Protein AF-A0A384KWF3-F1 (afdb_monomer)

Radius of gyration: 14.13 Å; Cα contacts (8 Å, |Δi|>4): 222; chains: 1; bounding box: 32×32×38 Å

Mean predicted aligned error: 5.49 Å

InterPro domains:
  IPR037883 Knr4/Smi1-like domain superfamily [SSF160631] (31-125)

Secondary structure (DSSP, 8-state):
--PPPPPPP-S--------TT--S--HHHHHHHHHHHHH-SSEEETTEEE--SS--SSS--HHHHHHHTTSGGG--GGGTT-EEEEE-SSEEEEEETTTTEEEEEESSS---EEEEESSHHHHHHHHHHHHHT-

Foldseek 3Di:
DDFDAAAADPDDDDQACLDLPEDSDQPLCCVAVVVVSRRGQWGDDPQWTFFGCQDDPPDGHQNRVSVQCVDPVNPDPLCRQWRFGTAGPFWTWTARSVVRWTFTAGPPPDRDTPDTHNHPVVVVVVVVVVVVVD

Structure (mmCIF, N/CA/C/O backbone):
data_AF-A0A384KWF3-F1
#
_entry.id   AF-A0A384KWF3-F1
#
loop_
_atom_site.group_PDB
_atom_site.id
_atom_site.type_symbol
_atom_site.label_atom_id
_atom_site.label_alt_id
_atom_site.label_comp_id
_atom_site.label_asym_id
_atom_site.label_entity_id
_atom_site.label_seq_id
_atom_site.pdbx_PDB_ins_code
_atom_site.Cartn_x
_atom_site.Cartn_y
_atom_site.Cartn_z
_atom_site.occupancy
_atom_site.B_iso_or_equiv
_atom_site.auth_seq_id
_atom_site.auth_comp_id
_atom_site.auth_asym_id
_atom_site.auth_atom_id
_atom_site.pdbx_PDB_model_num
ATOM 1 N N . MET A 1 1 ? 7.202 -4.644 -26.135 1.00 40.81 1 MET A N 1
ATOM 2 C CA . MET A 1 1 ? 8.541 -4.822 -25.531 1.00 40.81 1 MET A CA 1
ATOM 3 C C . MET A 1 1 ? 8.326 -5.554 -24.219 1.00 40.81 1 MET A C 1
ATOM 5 O O . MET A 1 1 ? 7.317 -5.290 -23.587 1.00 40.81 1 MET A O 1
ATOM 9 N N . GLY A 1 2 ? 9.154 -6.540 -23.870 1.00 48.03 2 GLY A N 1
ATOM 10 C CA . GLY A 1 2 ? 8.937 -7.319 -22.647 1.00 48.03 2 GLY A CA 1
ATOM 11 C C . GLY A 1 2 ? 9.309 -6.489 -21.426 1.00 48.03 2 GLY A C 1
ATOM 12 O O . GLY A 1 2 ? 10.471 -6.116 -21.293 1.00 48.03 2 GLY A O 1
ATOM 13 N N . TYR A 1 3 ? 8.336 -6.178 -20.571 1.00 60.25 3 TYR A N 1
ATOM 14 C CA . TYR A 1 3 ? 8.606 -5.598 -19.259 1.00 60.25 3 TYR A CA 1
ATOM 15 C C . TYR A 1 3 ? 9.463 -6.590 -18.466 1.00 60.25 3 TYR A C 1
ATOM 17 O O . TYR A 1 3 ? 9.127 -7.774 -18.381 1.00 60.25 3 TYR A O 1
ATOM 25 N N . ASN A 1 4 ? 10.603 -6.138 -17.941 1.00 64.44 4 ASN A N 1
ATOM 26 C CA . ASN A 1 4 ? 11.453 -6.991 -17.119 1.00 64.44 4 ASN A CA 1
ATOM 27 C C . ASN A 1 4 ? 10.720 -7.284 -15.809 1.00 64.44 4 ASN A C 1
ATOM 29 O O . ASN A 1 4 ? 10.435 -6.376 -15.034 1.00 64.44 4 ASN A O 1
ATOM 33 N N . ILE A 1 5 ? 10.416 -8.558 -15.571 1.00 72.44 5 ILE A N 1
ATOM 34 C CA . ILE A 1 5 ? 9.925 -9.016 -14.274 1.00 72.44 5 ILE A CA 1
ATOM 35 C C . ILE A 1 5 ? 11.105 -8.948 -13.306 1.00 72.44 5 ILE A C 1
ATOM 37 O O . ILE A 1 5 ? 12.162 -9.532 -13.570 1.00 72.44 5 ILE A O 1
ATOM 41 N N . ASN A 1 6 ? 10.932 -8.233 -12.196 1.00 84.31 6 ASN A N 1
ATOM 42 C CA . ASN A 1 6 ? 11.949 -8.195 -11.157 1.00 84.31 6 ASN A CA 1
ATOM 43 C C . ASN A 1 6 ? 12.093 -9.597 -10.555 1.00 84.31 6 ASN A C 1
ATOM 45 O O . ASN A 1 6 ? 11.086 -10.281 -10.365 1.00 84.31 6 ASN A O 1
ATOM 49 N N . PRO A 1 7 ? 13.310 -10.047 -10.210 1.00 88.69 7 PRO A N 1
ATOM 50 C CA . PRO A 1 7 ? 13.473 -11.317 -9.520 1.00 88.69 7 PRO A CA 1
ATOM 51 C C . PRO A 1 7 ? 12.552 -11.400 -8.289 1.00 88.69 7 PRO A C 1
ATOM 53 O O . PRO A 1 7 ? 12.413 -10.403 -7.573 1.00 88.69 7 PRO A O 1
ATOM 56 N N . PRO A 1 8 ? 11.931 -12.562 -8.016 1.00 91.62 8 PRO A N 1
ATOM 57 C CA . PRO A 1 8 ? 11.115 -12.755 -6.827 1.00 91.62 8 PRO A CA 1
ATOM 58 C C . PRO A 1 8 ? 11.846 -12.369 -5.544 1.00 91.62 8 PRO A C 1
ATOM 60 O O . PRO A 1 8 ? 13.030 -12.673 -5.370 1.00 91.62 8 PRO A O 1
ATOM 63 N N . TYR A 1 9 ? 11.123 -11.790 -4.591 1.00 91.25 9 TYR A N 1
ATOM 64 C CA . TYR A 1 9 ? 11.642 -11.623 -3.244 1.00 91.25 9 TYR A CA 1
ATOM 65 C C . TYR A 1 9 ? 11.786 -13.002 -2.593 1.00 91.25 9 TYR A C 1
ATOM 67 O O . TYR A 1 9 ? 10.825 -13.770 -2.529 1.00 91.25 9 TYR A O 1
ATOM 75 N N . THR A 1 10 ? 12.977 -13.326 -2.089 1.00 89.88 10 THR A N 1
ATOM 76 C CA . THR A 1 10 ? 13.291 -14.618 -1.443 1.00 89.88 10 THR A CA 1
ATOM 77 C C . THR A 1 10 ? 13.430 -14.516 0.074 1.00 89.88 10 THR A C 1
ATOM 79 O O . THR A 1 10 ? 13.498 -15.538 0.754 1.00 89.88 10 THR A O 1
ATOM 82 N N . GLY A 1 11 ? 13.423 -13.297 0.621 1.00 87.19 11 GLY A N 1
ATOM 83 C CA . GLY A 1 11 ? 13.466 -13.068 2.059 1.00 87.19 11 GLY A CA 1
ATOM 84 C C . GLY A 1 11 ? 12.175 -13.484 2.765 1.00 87.19 11 GLY A C 1
ATOM 85 O O . GLY A 1 11 ? 11.221 -14.005 2.166 1.00 87.19 11 GLY A O 1
ATOM 86 N N . LYS A 1 12 ? 12.135 -13.263 4.075 1.00 85.44 12 LYS A N 1
ATOM 87 C CA . LYS A 1 12 ? 10.947 -13.581 4.858 1.00 85.44 12 LYS A CA 1
ATOM 88 C C . LYS A 1 12 ? 9.860 -12.533 4.640 1.00 85.44 12 LYS A C 1
ATOM 90 O O . LYS A 1 12 ? 10.116 -11.340 4.731 1.00 85.44 12 LYS A O 1
ATOM 95 N N . LEU A 1 13 ? 8.651 -13.011 4.371 1.00 81.31 13 LEU A N 1
ATOM 96 C CA . LEU A 1 13 ? 7.441 -12.200 4.400 1.00 81.31 13 LEU A CA 1
ATOM 97 C C . LEU A 1 13 ? 6.822 -12.434 5.777 1.00 81.31 13 LEU A C 1
ATOM 99 O O . LEU A 1 13 ? 6.118 -13.421 5.978 1.00 81.31 13 LEU A O 1
ATOM 103 N N . GLU A 1 14 ? 7.216 -11.619 6.748 1.00 71.94 14 GLU A N 1
ATOM 104 C CA . GLU A 1 14 ? 6.626 -11.614 8.090 1.00 71.94 14 GLU A CA 1
ATOM 105 C C . GLU A 1 14 ? 5.617 -10.460 8.181 1.00 71.94 14 GLU A C 1
ATOM 107 O O . GLU A 1 14 ? 5.618 -9.552 7.348 1.00 71.94 14 GLU A O 1
ATOM 112 N N . THR A 1 15 ? 4.733 -10.504 9.177 1.00 82.19 15 THR A N 1
ATOM 113 C CA . THR A 1 15 ? 3.866 -9.366 9.505 1.00 82.19 15 THR A CA 1
ATOM 114 C C . THR A 1 15 ? 4.720 -8.133 9.784 1.00 82.19 15 THR A C 1
ATOM 116 O O . THR A 1 15 ? 5.764 -8.236 10.429 1.00 82.19 15 THR A O 1
ATOM 119 N N . TYR A 1 16 ? 4.265 -6.972 9.326 1.00 90.25 16 TYR A N 1
ATOM 120 C CA . TYR A 1 16 ? 4.947 -5.702 9.526 1.00 90.25 16 TYR A CA 1
ATOM 121 C C . TYR A 1 16 ? 3.975 -4.693 10.124 1.00 90.25 16 TYR A C 1
ATOM 123 O O . TYR A 1 16 ? 2.851 -4.562 9.639 1.00 90.25 16 TYR A O 1
ATOM 131 N N . ASP A 1 17 ? 4.423 -3.982 11.155 1.00 93.31 17 ASP A N 1
ATOM 132 C CA . ASP A 1 17 ? 3.676 -2.872 11.732 1.00 93.31 17 ASP A CA 1
ATOM 133 C C . ASP A 1 17 ? 3.939 -1.604 10.914 1.00 93.31 17 ASP A C 1
ATOM 135 O O . ASP A 1 17 ? 5.001 -0.988 11.004 1.00 93.31 17 ASP A O 1
ATOM 139 N N . PHE A 1 18 ? 2.966 -1.238 10.080 1.00 93.38 18 PHE A N 1
ATOM 140 C CA . PHE A 1 18 ? 3.035 -0.038 9.249 1.00 93.38 18 PHE A CA 1
ATOM 141 C C . PHE A 1 18 ? 2.800 1.260 10.044 1.00 93.38 18 PHE A C 1
ATOM 143 O O . PHE A 1 18 ? 3.058 2.346 9.513 1.00 93.38 18 PHE A O 1
ATOM 150 N N . GLY A 1 19 ? 2.348 1.176 11.301 1.00 93.12 19 GLY A N 1
ATOM 151 C CA . GLY A 1 19 ? 1.949 2.328 12.106 1.00 93.12 19 GLY A CA 1
ATOM 152 C C . GLY A 1 19 ? 0.672 2.994 11.585 1.00 93.12 19 GLY A C 1
ATOM 153 O O . GLY A 1 19 ? -0.155 2.362 10.937 1.00 93.12 19 GLY A O 1
ATOM 154 N N . ARG A 1 20 ? 0.497 4.290 11.872 1.00 92.75 20 ARG A N 1
ATOM 155 C CA . ARG A 1 20 ? -0.618 5.127 11.368 1.00 92.75 20 ARG A CA 1
ATOM 156 C C . ARG A 1 20 ? -2.016 4.497 11.500 1.00 92.75 20 ARG A C 1
ATOM 158 O O . ARG A 1 20 ? -2.777 4.505 10.540 1.00 92.75 20 ARG A O 1
ATOM 165 N N . ASP A 1 21 ? -2.348 3.957 12.671 1.00 93.25 21 ASP A N 1
ATOM 166 C CA . ASP A 1 21 ? -3.639 3.301 12.960 1.00 93.25 21 ASP A CA 1
ATOM 167 C C . ASP A 1 21 ? -3.930 2.031 12.132 1.00 93.25 21 ASP A C 1
ATOM 169 O O . ASP A 1 21 ? -5.079 1.607 11.987 1.00 93.25 21 ASP A O 1
ATOM 173 N N . ILE A 1 22 ? -2.885 1.384 11.615 1.00 95.06 22 ILE A N 1
ATOM 174 C CA . ILE A 1 22 ? -2.962 0.097 10.919 1.00 95.06 22 ILE A CA 1
ATOM 175 C C . ILE A 1 22 ? -2.669 -1.020 11.928 1.00 95.06 22 ILE A C 1
ATOM 177 O O . ILE A 1 22 ? -1.699 -0.955 12.677 1.00 95.06 22 ILE A O 1
ATOM 181 N N . SER A 1 23 ? -3.499 -2.071 11.956 1.00 93.38 23 SER A N 1
ATOM 182 C CA . SER A 1 23 ? -3.214 -3.261 12.779 1.00 93.38 23 SER A CA 1
ATOM 183 C C . SER A 1 23 ? -1.859 -3.873 12.378 1.00 93.38 23 SER A C 1
ATOM 185 O O . SER A 1 23 ? -1.598 -3.981 11.183 1.00 93.38 23 SER A O 1
ATOM 187 N N . PRO A 1 24 ? -1.010 -4.335 13.312 1.00 89.81 24 PRO A N 1
ATOM 188 C CA . PRO A 1 24 ? 0.279 -4.948 12.969 1.00 89.81 24 PRO A CA 1
ATOM 189 C C . PRO A 1 24 ? 0.124 -6.302 12.257 1.00 89.81 24 PRO A C 1
ATOM 191 O O . PRO A 1 24 ? 0.975 -6.723 11.471 1.00 89.81 24 PRO A O 1
ATOM 194 N N . GLU A 1 25 ? -0.988 -6.993 12.503 1.00 88.31 25 GLU A N 1
ATOM 195 C CA . GLU A 1 25 ? -1.333 -8.242 11.838 1.00 88.31 25 GLU A CA 1
ATOM 196 C C . GLU A 1 25 ? -2.229 -7.911 10.635 1.00 88.31 25 GLU A C 1
ATOM 198 O O . GLU A 1 25 ? -3.418 -7.634 10.790 1.00 88.31 25 GLU A O 1
ATOM 203 N N . GLN A 1 26 ? -1.638 -7.887 9.434 1.00 94.25 26 GLN A N 1
ATOM 204 C CA . GLN A 1 26 ? -2.300 -7.587 8.149 1.00 94.25 26 GLN A CA 1
ATOM 205 C C . GLN A 1 26 ? -2.370 -8.831 7.241 1.00 94.25 26 GLN A C 1
ATOM 207 O O . GLN A 1 26 ? -1.731 -8.868 6.185 1.00 94.25 26 GLN A O 1
ATOM 212 N N . PRO A 1 27 ? -3.082 -9.901 7.641 1.00 94.06 27 PRO A N 1
ATOM 213 C CA . PRO A 1 27 ? -3.033 -11.182 6.939 1.00 94.06 27 PRO A CA 1
ATOM 214 C C . PRO A 1 27 ? -3.573 -11.107 5.506 1.00 94.06 27 PRO A C 1
ATOM 216 O O . PRO A 1 27 ? -2.985 -11.708 4.608 1.00 94.06 27 PRO A O 1
ATOM 219 N N . ASP A 1 28 ? -4.647 -10.353 5.267 1.00 94.50 28 ASP A N 1
ATOM 220 C CA . ASP A 1 28 ? -5.268 -10.254 3.940 1.00 94.50 28 ASP A CA 1
ATOM 221 C C . ASP A 1 28 ? -4.400 -9.477 2.947 1.00 94.50 28 ASP A C 1
ATOM 223 O O . ASP A 1 28 ? -4.232 -9.907 1.801 1.00 94.50 28 ASP A O 1
ATOM 227 N N . PHE A 1 29 ? -3.758 -8.403 3.417 1.00 96.94 29 PHE A N 1
ATOM 228 C CA . PHE A 1 29 ? -2.738 -7.687 2.658 1.00 96.94 29 PHE A CA 1
ATOM 229 C C . PHE A 1 29 ? -1.600 -8.632 2.265 1.00 96.94 29 PHE A C 1
ATOM 231 O O . PHE A 1 29 ? -1.320 -8.817 1.080 1.00 96.94 29 PHE A O 1
ATOM 238 N N . TRP A 1 30 ? -0.974 -9.292 3.247 1.00 95.44 30 TRP A N 1
ATOM 239 C CA . TRP A 1 30 ? 0.189 -10.147 3.001 1.00 95.44 30 TRP A CA 1
ATOM 240 C C . TRP A 1 30 ? -0.141 -11.388 2.178 1.00 95.44 30 TRP A C 1
ATOM 242 O O . TRP A 1 30 ? 0.714 -11.869 1.434 1.00 95.44 30 TRP A O 1
ATOM 252 N N . LYS A 1 31 ? -1.378 -11.884 2.236 1.00 95.38 31 LYS A N 1
ATOM 253 C CA . LYS A 1 31 ? -1.837 -12.980 1.381 1.00 95.38 31 LYS A CA 1
ATOM 254 C C . LYS A 1 31 ? -1.744 -12.612 -0.100 1.00 95.38 31 LYS A C 1
ATOM 256 O O . LYS A 1 31 ? -1.249 -13.417 -0.891 1.00 95.38 31 LYS A O 1
ATOM 261 N N . GLN A 1 32 ? -2.193 -11.418 -0.484 1.00 97.25 32 GLN A N 1
ATOM 262 C CA . GLN A 1 32 ? -2.179 -10.986 -1.886 1.00 97.25 32 GLN A CA 1
ATOM 263 C C . GLN A 1 32 ? -0.840 -10.348 -2.269 1.00 97.25 32 GLN A C 1
ATOM 265 O O . GLN A 1 32 ? -0.190 -10.796 -3.213 1.00 97.25 32 GLN A O 1
ATOM 270 N N . TYR A 1 33 ? -0.377 -9.368 -1.493 1.00 96.44 33 TYR A N 1
ATOM 271 C CA . TYR A 1 33 ? 0.864 -8.648 -1.771 1.00 96.44 33 TYR A CA 1
ATOM 272 C C . TYR A 1 33 ? 2.096 -9.541 -1.632 1.00 96.44 33 TYR A C 1
ATOM 274 O O . TYR A 1 33 ? 3.010 -9.497 -2.449 1.00 96.44 33 TYR A O 1
ATOM 282 N N . GLY A 1 34 ? 2.105 -10.431 -0.638 1.00 95.12 34 GLY A N 1
ATOM 283 C CA . GLY A 1 34 ? 3.165 -11.420 -0.490 1.00 95.12 34 GLY A CA 1
ATOM 284 C C . GLY A 1 34 ? 3.224 -12.382 -1.675 1.00 95.12 34 GLY A C 1
ATOM 285 O O . GLY A 1 34 ? 4.315 -12.697 -2.143 1.00 95.12 34 GLY A O 1
ATOM 286 N N . SER A 1 35 ? 2.072 -12.795 -2.215 1.00 94.81 35 SER A N 1
ATOM 287 C CA . SER A 1 35 ? 2.020 -13.614 -3.434 1.00 94.81 35 SER A CA 1
ATOM 288 C C . SER A 1 35 ? 2.596 -12.867 -4.639 1.00 94.81 35 SER A C 1
ATOM 290 O O . SER A 1 35 ? 3.395 -13.443 -5.375 1.00 94.81 35 SER A O 1
ATOM 292 N N . PHE A 1 36 ? 2.271 -11.579 -4.795 1.00 94.75 36 PHE A N 1
ATOM 293 C CA . PHE A 1 36 ? 2.885 -10.716 -5.807 1.00 94.75 36 PHE A CA 1
ATOM 294 C C . PHE A 1 36 ? 4.412 -10.661 -5.654 1.00 94.75 36 PHE A C 1
ATOM 296 O O . PHE A 1 36 ? 5.126 -10.949 -6.609 1.00 94.75 36 PHE A O 1
ATOM 303 N N . LEU A 1 37 ? 4.924 -10.435 -4.441 1.00 93.50 37 LEU A N 1
ATOM 304 C CA . LEU A 1 37 ? 6.364 -10.382 -4.159 1.00 93.50 37 LEU A CA 1
ATOM 305 C C . LEU A 1 37 ? 7.102 -11.703 -4.434 1.00 93.50 37 LEU A C 1
ATOM 307 O O . LEU A 1 37 ? 8.299 -11.692 -4.725 1.00 93.50 37 LEU A O 1
ATOM 311 N N . ARG A 1 38 ? 6.412 -12.850 -4.368 1.00 93.56 38 ARG A N 1
ATOM 312 C CA . ARG A 1 38 ? 6.961 -14.163 -4.766 1.00 93.56 38 ARG A CA 1
ATOM 313 C C . ARG A 1 38 ? 6.978 -14.386 -6.281 1.00 93.56 38 ARG A C 1
ATOM 315 O O . ARG A 1 38 ? 7.617 -15.334 -6.729 1.00 93.56 38 ARG A O 1
ATOM 322 N N . ILE A 1 39 ? 6.307 -13.536 -7.051 1.00 92.38 39 ILE A N 1
ATOM 323 C CA . ILE A 1 39 ? 6.341 -13.532 -8.518 1.00 92.38 39 ILE A CA 1
ATOM 324 C C . ILE A 1 39 ? 7.326 -12.468 -9.012 1.00 92.38 39 ILE A C 1
ATOM 326 O O . ILE A 1 39 ? 8.149 -12.759 -9.876 1.00 92.38 39 ILE A O 1
ATOM 330 N N . SER A 1 40 ? 7.261 -11.263 -8.444 1.00 90.69 40 SER A N 1
ATOM 331 C CA . SER A 1 40 ? 8.089 -10.114 -8.800 1.00 90.69 40 SER A CA 1
ATOM 332 C C . SER A 1 40 ? 8.325 -9.238 -7.574 1.00 90.69 40 SER A C 1
ATOM 334 O O . SER A 1 40 ? 7.369 -8.820 -6.924 1.00 90.69 40 SER A O 1
ATOM 336 N N . ASN A 1 41 ? 9.580 -8.931 -7.237 1.00 91.06 41 ASN A N 1
ATOM 337 C CA . ASN A 1 41 ? 9.878 -7.986 -6.156 1.00 91.06 41 ASN A CA 1
ATOM 338 C C . ASN A 1 41 ? 9.598 -6.543 -6.610 1.00 91.06 41 ASN A C 1
ATOM 340 O O . ASN A 1 41 ? 10.507 -5.813 -7.006 1.00 91.06 41 ASN A O 1
ATOM 344 N N . GLY A 1 42 ? 8.323 -6.159 -6.591 1.00 90.00 42 GLY A N 1
ATOM 345 C CA . GLY A 1 42 ? 7.848 -4.918 -7.190 1.00 90.00 42 GLY A CA 1
ATOM 346 C C . GLY A 1 42 ? 7.770 -5.001 -8.713 1.00 90.00 42 GLY A C 1
ATOM 347 O O . GLY A 1 42 ? 8.157 -6.002 -9.323 1.00 90.00 42 GLY A O 1
ATOM 348 N N . SER A 1 43 ? 7.267 -3.946 -9.338 1.00 88.56 43 SER A N 1
ATOM 349 C CA . SER A 1 43 ? 7.196 -3.820 -10.793 1.00 88.56 43 SER A CA 1
ATOM 350 C C . SER A 1 43 ? 7.278 -2.362 -11.215 1.00 88.56 43 SER A C 1
ATOM 352 O O . SER A 1 43 ? 6.753 -1.492 -10.524 1.00 88.56 43 SER A O 1
ATOM 354 N N . PHE A 1 44 ? 7.871 -2.127 -12.383 1.00 86.25 44 PHE A N 1
ATOM 355 C CA . PHE A 1 44 ? 7.866 -0.840 -13.066 1.00 86.25 44 PHE A CA 1
ATOM 356 C C . PHE A 1 44 ? 7.513 -1.056 -14.538 1.00 86.25 44 PHE A C 1
ATOM 358 O O . PHE A 1 44 ? 8.219 -1.777 -15.248 1.00 86.25 44 PHE A O 1
ATOM 365 N N . ALA A 1 45 ? 6.422 -0.445 -14.989 1.00 82.50 45 ALA A N 1
ATOM 366 C CA . ALA A 1 45 ? 5.980 -0.493 -16.378 1.00 82.50 45 ALA A CA 1
ATOM 367 C C . ALA A 1 45 ? 5.341 0.845 -16.753 1.00 82.50 45 ALA A C 1
ATOM 369 O O . ALA A 1 45 ? 4.364 1.248 -16.134 1.00 82.50 45 ALA A O 1
ATOM 370 N N . ASP A 1 46 ? 5.915 1.540 -17.737 1.00 82.25 46 ASP A N 1
ATOM 371 C CA . ASP A 1 46 ? 5.383 2.791 -18.301 1.00 82.25 46 ASP A CA 1
ATOM 372 C C . ASP A 1 46 ? 4.969 3.841 -17.250 1.00 82.25 46 ASP A C 1
ATOM 374 O O . ASP A 1 46 ? 3.929 4.485 -17.341 1.00 82.25 46 ASP A O 1
ATOM 378 N N . GLY A 1 47 ? 5.805 4.014 -16.220 1.00 82.50 47 GLY A N 1
ATOM 379 C CA . GLY A 1 47 ? 5.564 4.970 -15.134 1.00 82.50 47 GLY A CA 1
ATOM 380 C C . GLY A 1 47 ? 4.608 4.479 -14.043 1.00 82.50 47 GLY A C 1
ATOM 381 O O . GLY A 1 47 ? 4.407 5.193 -13.068 1.00 82.50 47 GLY A O 1
ATOM 382 N N . CYS A 1 48 ? 4.052 3.273 -14.167 1.00 87.75 48 CYS A N 1
ATOM 383 C CA . CYS A 1 48 ? 3.286 2.589 -13.129 1.00 87.75 48 CYS A CA 1
ATOM 384 C C . CYS A 1 48 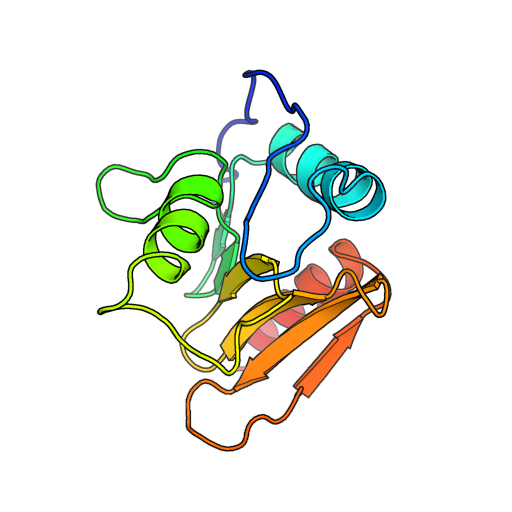? 4.220 1.730 -12.263 1.00 87.75 48 CYS A C 1
ATOM 386 O O . CYS A 1 48 ? 4.917 0.841 -12.765 1.00 87.75 48 CYS A O 1
ATOM 388 N N . VAL A 1 49 ? 4.241 2.011 -10.961 1.00 90.00 49 VAL A N 1
ATOM 389 C CA . VAL A 1 49 ? 5.102 1.370 -9.964 1.00 90.00 49 VAL A CA 1
ATOM 390 C C . VAL A 1 49 ? 4.243 0.617 -8.954 1.00 90.00 49 VAL A C 1
ATOM 392 O O . VAL A 1 49 ? 3.329 1.191 -8.364 1.00 90.00 49 VAL A O 1
ATOM 395 N N . PHE A 1 50 ? 4.614 -0.632 -8.676 1.00 92.56 50 PHE A N 1
ATOM 396 C CA . PHE A 1 50 ? 4.237 -1.338 -7.448 1.00 92.56 50 PHE A CA 1
ATOM 397 C C . PHE A 1 50 ? 5.509 -1.643 -6.658 1.00 92.56 50 PHE A C 1
ATOM 399 O O . PHE A 1 50 ? 6.471 -2.189 -7.205 1.00 92.56 50 PHE A O 1
ATOM 406 N N . TYR A 1 51 ? 5.541 -1.283 -5.379 1.00 93.31 51 TYR A N 1
ATOM 407 C CA . TYR A 1 51 ? 6.750 -1.336 -4.565 1.00 93.31 51 TYR A CA 1
ATOM 408 C C . TYR A 1 51 ? 7.205 -2.772 -4.271 1.00 93.31 51 TYR A C 1
ATOM 410 O O . TYR A 1 51 ? 6.421 -3.632 -3.865 1.00 93.31 51 TYR A O 1
ATOM 418 N N . GLY A 1 52 ? 8.507 -3.022 -4.413 1.00 92.44 52 GLY A N 1
ATOM 419 C CA . GLY A 1 52 ? 9.157 -4.214 -3.864 1.00 92.44 52 GLY A CA 1
ATOM 420 C C . GLY A 1 52 ? 9.360 -4.111 -2.349 1.00 92.44 52 GLY A C 1
ATOM 421 O O . GLY A 1 52 ? 9.109 -3.070 -1.750 1.00 92.44 52 GLY A O 1
ATOM 422 N N . MET A 1 53 ? 9.848 -5.174 -1.705 1.00 88.94 53 MET A N 1
ATOM 423 C CA . MET A 1 53 ? 10.154 -5.166 -0.261 1.00 88.94 53 MET A CA 1
ATOM 424 C C . MET A 1 53 ? 11.267 -4.185 0.109 1.00 88.94 53 MET A C 1
ATOM 426 O 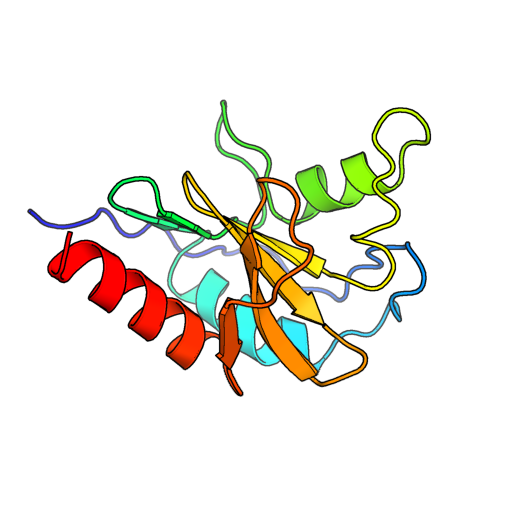O . MET A 1 53 ? 11.207 -3.533 1.148 1.00 88.94 53 MET A O 1
ATOM 430 N N . SER A 1 54 ? 12.279 -4.102 -0.745 1.00 71.25 54 SER A N 1
ATOM 431 C CA . SER A 1 54 ? 13.386 -3.161 -0.657 1.00 71.25 54 SER A CA 1
ATOM 432 C C . SER A 1 54 ? 13.404 -2.336 -1.930 1.00 71.25 54 SER A C 1
ATOM 434 O O . SER A 1 54 ? 13.136 -2.870 -3.010 1.00 71.25 54 SER A O 1
ATOM 436 N N . GLY A 1 55 ? 13.733 -1.062 -1.785 1.00 62.03 55 GLY A N 1
ATOM 437 C CA . GLY A 1 55 ? 14.007 -0.194 -2.909 1.00 62.03 55 GLY A CA 1
ATOM 438 C C . GLY A 1 55 ? 15.122 -0.710 -3.815 1.00 62.03 55 GLY A C 1
ATOM 439 O O . GLY A 1 55 ? 15.966 -1.496 -3.374 1.00 62.03 55 GLY A O 1
ATOM 440 N N . GLY A 1 56 ? 15.132 -0.273 -5.076 1.00 55.44 56 GLY A N 1
ATOM 441 C CA . GLY A 1 56 ? 16.380 -0.224 -5.847 1.00 55.44 56 GLY A CA 1
ATOM 442 C C . GLY A 1 56 ? 17.325 0.834 -5.258 1.00 55.44 56 GLY A C 1
ATOM 443 O O . GLY A 1 56 ? 17.022 1.418 -4.223 1.00 55.44 56 GLY A O 1
ATOM 444 N N . GLU A 1 57 ? 18.458 1.120 -5.907 1.00 51.88 57 GLU A N 1
ATOM 445 C CA . GLU A 1 57 ? 19.355 2.199 -5.442 1.00 51.88 57 GLU A CA 1
ATOM 446 C C . GLU A 1 57 ? 18.671 3.584 -5.423 1.00 51.88 57 GLU A C 1
ATOM 448 O O . GLU A 1 57 ? 19.071 4.428 -4.625 1.00 51.88 57 GLU A O 1
ATOM 453 N N . ASP A 1 58 ? 17.614 3.783 -6.226 1.00 52.94 58 ASP A N 1
ATOM 454 C CA . ASP A 1 58 ? 16.984 5.094 -6.453 1.00 52.94 58 ASP A CA 1
ATOM 455 C C . ASP A 1 58 ? 15.499 5.211 -6.033 1.00 52.94 58 ASP A C 1
ATOM 457 O O . ASP A 1 58 ? 14.976 6.323 -5.989 1.00 52.94 58 ASP A O 1
ATOM 461 N N . ASP A 1 59 ? 14.811 4.114 -5.692 1.00 64.38 59 ASP A N 1
ATOM 462 C CA . ASP A 1 59 ? 13.366 4.118 -5.388 1.00 64.38 59 ASP A CA 1
ATOM 463 C C . ASP A 1 59 ? 13.088 3.504 -4.021 1.00 64.38 59 ASP A C 1
ATOM 465 O O . ASP A 1 59 ? 13.580 2.418 -3.748 1.00 64.38 59 ASP A O 1
ATOM 469 N N . ALA A 1 60 ? 12.245 4.126 -3.191 1.00 73.56 60 ALA A N 1
ATOM 470 C CA . ALA A 1 60 ? 11.877 3.572 -1.887 1.00 73.56 60 ALA A CA 1
ATOM 471 C C . ALA A 1 60 ? 11.053 2.276 -2.020 1.00 73.56 60 ALA A C 1
ATOM 473 O O . ALA A 1 60 ? 10.097 2.190 -2.795 1.00 73.56 60 ALA A O 1
ATOM 474 N N . GLY A 1 61 ? 11.396 1.263 -1.221 1.00 89.00 61 GLY A N 1
ATOM 475 C CA . GLY A 1 61 ? 10.605 0.032 -1.113 1.00 89.00 61 GLY A CA 1
ATOM 476 C C . GLY A 1 61 ? 9.327 0.217 -0.291 1.00 89.00 61 GLY A C 1
ATOM 477 O O . GLY A 1 61 ? 9.146 1.224 0.392 1.00 89.00 61 GLY A O 1
ATOM 478 N N . LEU A 1 62 ? 8.472 -0.809 -0.275 1.00 93.88 62 LEU A N 1
ATOM 479 C CA . LEU A 1 62 ? 7.206 -0.850 0.464 1.00 93.88 62 LEU A CA 1
ATOM 480 C C . LEU A 1 62 ? 7.396 -0.406 1.918 1.00 93.88 62 LEU A C 1
ATOM 482 O O . LEU A 1 62 ? 6.671 0.451 2.417 1.00 93.88 62 LEU A O 1
ATOM 486 N N . ILE A 1 63 ? 8.382 -0.994 2.596 1.00 91.69 63 ILE A N 1
ATOM 487 C CA . ILE A 1 63 ? 8.641 -0.736 4.013 1.00 91.69 63 ILE A CA 1
ATOM 488 C C . ILE A 1 63 ? 9.211 0.666 4.224 1.00 91.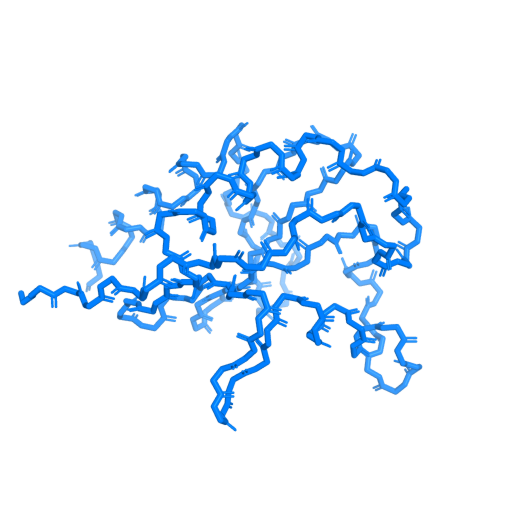69 63 ILE A C 1
ATOM 490 O O . ILE A 1 63 ? 8.778 1.385 5.117 1.00 91.69 63 ILE A O 1
ATOM 494 N N . GLU A 1 64 ? 10.166 1.066 3.391 1.00 90.69 64 GLU A N 1
ATOM 495 C CA . GLU A 1 64 ? 10.847 2.353 3.506 1.00 90.69 64 GLU A CA 1
ATOM 496 C C . GLU A 1 64 ? 9.890 3.526 3.287 1.00 90.69 64 GLU A C 1
ATOM 498 O O . GLU A 1 64 ? 9.828 4.428 4.124 1.00 90.69 64 GLU A O 1
ATOM 503 N N . PHE A 1 65 ? 9.081 3.472 2.226 1.00 91.50 65 PHE A N 1
ATOM 504 C CA . PHE A 1 65 ? 8.109 4.518 1.925 1.00 91.50 65 PHE A CA 1
ATOM 505 C C . PHE A 1 65 ? 7.067 4.641 3.038 1.00 91.50 65 PHE A C 1
ATOM 507 O O . PHE A 1 65 ? 6.824 5.727 3.562 1.00 91.50 65 PHE A O 1
ATOM 514 N N . ASN A 1 66 ? 6.492 3.516 3.475 1.00 93.44 66 ASN A N 1
ATOM 515 C CA . ASN A 1 66 ? 5.532 3.545 4.574 1.00 93.44 66 ASN A CA 1
ATOM 516 C C . ASN A 1 66 ? 6.177 3.987 5.897 1.00 93.44 66 ASN A C 1
ATOM 518 O O . ASN A 1 66 ? 5.501 4.604 6.713 1.00 93.44 66 ASN A O 1
ATOM 522 N N . ASN A 1 67 ? 7.462 3.733 6.137 1.00 91.56 67 ASN A N 1
ATOM 523 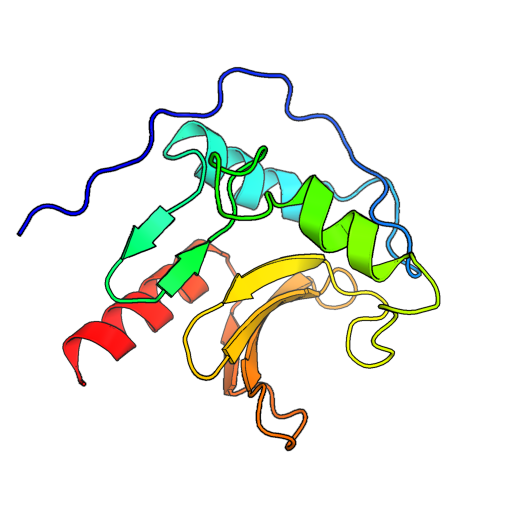C CA . ASN A 1 67 ? 8.140 4.266 7.319 1.00 91.56 67 ASN A CA 1
ATOM 524 C C . ASN A 1 67 ? 8.310 5.781 7.252 1.00 91.56 67 ASN A C 1
ATOM 526 O O . ASN A 1 67 ? 8.106 6.446 8.268 1.00 91.56 67 ASN A O 1
ATOM 530 N N . ALA A 1 68 ? 8.624 6.330 6.078 1.00 91.69 68 ALA A N 1
ATOM 531 C CA . ALA A 1 68 ? 8.752 7.771 5.898 1.00 91.69 68 ALA A CA 1
ATOM 532 C C . ALA A 1 68 ? 7.458 8.506 6.284 1.00 91.69 68 ALA A C 1
ATOM 534 O O . ALA A 1 68 ? 7.520 9.506 6.989 1.00 91.69 68 ALA A O 1
ATOM 535 N N . LEU A 1 69 ? 6.288 7.948 5.956 1.00 91.25 69 LEU A N 1
ATOM 536 C CA . LEU A 1 69 ? 4.982 8.518 6.326 1.00 91.25 69 LEU A CA 1
ATOM 537 C C . LEU A 1 69 ? 4.712 8.574 7.844 1.00 91.25 69 LEU A C 1
ATOM 539 O O . LEU A 1 69 ? 3.778 9.246 8.277 1.00 91.25 69 LEU A O 1
ATOM 543 N N . ASN A 1 70 ? 5.489 7.862 8.669 1.00 89.81 70 ASN A N 1
ATOM 544 C CA . ASN A 1 70 ? 5.408 7.963 10.131 1.00 89.81 70 ASN A CA 1
ATOM 545 C C . ASN A 1 70 ? 6.239 9.132 10.696 1.00 89.81 70 ASN A C 1
ATOM 547 O O . ASN A 1 70 ? 6.093 9.479 11.870 1.00 89.81 70 ASN A O 1
ATOM 551 N N . ILE A 1 71 ? 7.120 9.737 9.894 1.00 91.00 71 ILE A N 1
ATOM 552 C CA . ILE A 1 71 ? 7.957 10.865 10.308 1.00 91.00 71 ILE A CA 1
ATOM 553 C C . ILE A 1 71 ? 7.102 12.141 10.269 1.00 91.00 71 ILE A C 1
ATOM 555 O O . ILE A 1 71 ? 6.497 12.410 9.234 1.00 91.00 71 ILE A O 1
ATOM 559 N N . PRO A 1 72 ? 7.064 12.961 11.339 1.00 87.19 72 PRO A N 1
ATOM 560 C CA . PRO A 1 72 ? 6.195 14.140 11.410 1.00 87.19 72 PRO A CA 1
ATOM 561 C C . PRO A 1 72 ? 6.296 15.091 10.210 1.00 87.19 72 PRO A C 1
ATOM 563 O O . PRO A 1 72 ? 5.271 15.563 9.732 1.00 87.19 72 PRO A O 1
ATOM 566 N N . ASP A 1 73 ? 7.507 15.317 9.695 1.00 87.94 73 ASP A N 1
ATOM 567 C CA . ASP A 1 73 ? 7.754 16.222 8.562 1.00 87.94 73 ASP A CA 1
ATOM 568 C C . ASP A 1 73 ? 7.256 15.672 7.212 1.00 87.94 73 ASP A C 1
ATOM 570 O O . ASP A 1 73 ? 7.094 16.430 6.259 1.00 87.94 73 ASP A O 1
ATOM 574 N N . PHE A 1 74 ? 7.000 14.363 7.130 1.00 82.94 74 PHE A N 1
ATOM 575 C CA . PHE A 1 74 ? 6.500 13.662 5.941 1.00 82.94 74 PHE A CA 1
ATOM 576 C C . PHE A 1 74 ? 5.107 13.062 6.161 1.00 82.94 74 PHE A C 1
ATOM 578 O O . PHE A 1 74 ? 4.627 12.278 5.340 1.00 82.94 74 PHE A O 1
ATOM 585 N N . LYS A 1 75 ? 4.460 13.394 7.283 1.00 79.44 75 LYS A N 1
ATOM 586 C CA . LYS A 1 75 ? 3.143 12.869 7.614 1.00 79.44 75 LYS A CA 1
ATOM 587 C C . LYS A 1 75 ? 2.107 13.464 6.667 1.00 79.44 75 LYS A C 1
ATOM 589 O O . LYS A 1 75 ? 1.879 14.671 6.664 1.00 79.44 75 LYS A O 1
ATOM 594 N N . ASP A 1 76 ? 1.428 12.586 5.944 1.00 82.00 76 ASP A N 1
ATOM 595 C CA . ASP A 1 76 ? 0.234 12.912 5.176 1.00 82.00 76 ASP A CA 1
ATOM 596 C C . ASP A 1 76 ? -1.001 12.353 5.897 1.00 82.00 76 ASP A C 1
ATOM 598 O O . ASP A 1 76 ? -1.140 11.140 6.078 1.00 82.00 76 ASP A O 1
ATOM 602 N N . GLU A 1 77 ? -1.891 13.237 6.354 1.00 83.19 77 GLU A N 1
ATOM 603 C CA . GLU A 1 77 ? -3.098 12.825 7.077 1.00 83.19 77 GLU A CA 1
ATOM 604 C C . GLU A 1 77 ? -4.064 12.031 6.194 1.00 83.19 77 GLU A C 1
ATOM 606 O O . GLU A 1 77 ? -4.745 11.142 6.714 1.00 83.19 77 GLU A O 1
ATOM 611 N N . THR A 1 78 ? -4.059 12.270 4.878 1.00 82.62 78 THR A N 1
ATOM 612 C CA . THR A 1 78 ? -4.890 11.540 3.907 1.00 82.62 78 THR A CA 1
ATOM 613 C C . THR A 1 78 ? -4.493 10.06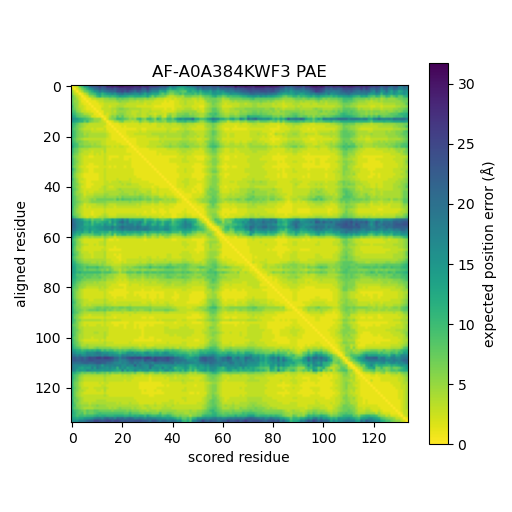5 3.799 1.00 82.62 78 THR A C 1
ATOM 615 O O . THR A 1 78 ? -5.317 9.224 3.451 1.00 82.62 78 THR A O 1
ATOM 618 N N . MET A 1 79 ? -3.258 9.726 4.189 1.00 87.62 79 MET A N 1
ATOM 619 C CA . MET A 1 79 ? -2.712 8.363 4.172 1.00 87.62 79 MET A CA 1
ATOM 620 C C . MET A 1 79 ? -2.797 7.647 5.531 1.00 87.62 79 MET A C 1
ATOM 622 O O . MET A 1 79 ? -2.255 6.548 5.707 1.00 87.62 79 MET A O 1
ATOM 626 N N . THR A 1 80 ? -3.470 8.249 6.516 1.00 90.06 80 THR A N 1
ATOM 627 C CA . THR A 1 80 ? -3.684 7.620 7.826 1.00 90.06 80 THR A CA 1
ATOM 628 C C . THR A 1 80 ? -4.573 6.388 7.673 1.00 90.06 80 THR A C 1
ATOM 630 O O . THR A 1 80 ? -5.654 6.451 7.087 1.00 90.06 80 THR A O 1
ATOM 633 N N . GLY A 1 81 ? -4.127 5.256 8.213 1.00 93.25 81 GLY A N 1
ATOM 634 C CA . GLY A 1 81 ? -4.811 3.973 8.092 1.00 93.25 81 GLY A CA 1
ATOM 635 C C . GLY A 1 81 ? -4.587 3.256 6.760 1.00 93.25 81 GLY A C 1
ATOM 636 O O . GLY A 1 81 ? -5.171 2.197 6.574 1.00 93.25 81 GLY A O 1
ATOM 637 N N . LEU A 1 82 ? -3.765 3.787 5.847 1.00 94.69 82 LEU A N 1
ATOM 638 C CA . LEU A 1 82 ? -3.546 3.219 4.512 1.00 94.69 82 LEU A CA 1
ATOM 639 C C . LEU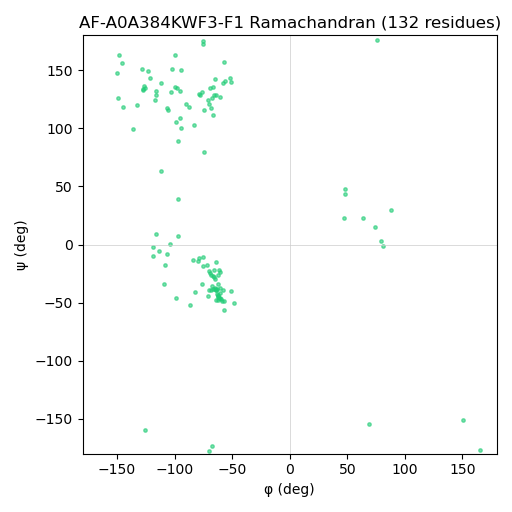 A 1 82 ? -2.127 2.657 4.352 1.00 94.69 82 LEU A C 1
ATOM 641 O O . LEU A 1 82 ? -1.138 3.267 4.782 1.00 94.69 82 LEU A O 1
ATOM 645 N N . ILE A 1 83 ? -2.021 1.498 3.694 1.00 96.25 83 ILE A N 1
ATOM 646 C CA . ILE A 1 83 ? -0.737 0.909 3.291 1.00 96.25 83 ILE A CA 1
ATOM 647 C C . ILE A 1 83 ? -0.460 1.326 1.851 1.00 96.25 83 ILE A C 1
ATOM 649 O O . ILE A 1 83 ? -1.107 0.826 0.934 1.00 96.25 83 ILE A O 1
ATOM 653 N N . VAL A 1 84 ? 0.510 2.217 1.638 1.00 95.06 84 VAL A N 1
ATOM 654 C CA . VAL A 1 84 ? 0.868 2.681 0.290 1.00 95.06 84 VAL A CA 1
ATOM 655 C C . VAL A 1 84 ? 1.710 1.624 -0.411 1.00 95.06 84 VAL A C 1
ATOM 657 O O . VAL A 1 84 ? 2.705 1.157 0.140 1.00 95.06 84 VAL A O 1
ATOM 660 N N . ILE A 1 85 ? 1.321 1.251 -1.625 1.00 95.69 85 ILE A N 1
ATOM 661 C CA . ILE A 1 85 ? 1.938 0.151 -2.378 1.00 95.69 85 ILE A CA 1
ATOM 662 C C . ILE A 1 85 ? 2.567 0.590 -3.696 1.00 95.69 85 ILE A C 1
ATOM 664 O O . ILE A 1 85 ? 3.135 -0.242 -4.397 1.00 95.69 85 ILE A O 1
ATOM 668 N N . GLY A 1 86 ? 2.462 1.866 -4.055 1.00 93.06 86 GLY A N 1
ATOM 669 C CA . GLY A 1 86 ? 3.019 2.372 -5.298 1.00 93.06 86 GLY A CA 1
ATOM 670 C C . GLY A 1 86 ? 2.238 3.553 -5.841 1.00 93.06 86 GLY A C 1
ATOM 671 O O . GLY A 1 86 ? 1.615 4.320 -5.103 1.00 93.06 86 GLY A O 1
ATOM 672 N N . GLY A 1 87 ? 2.271 3.691 -7.155 1.00 91.62 87 GLY A N 1
ATOM 673 C CA . GLY A 1 87 ? 1.527 4.715 -7.865 1.00 91.62 87 GLY A CA 1
ATOM 674 C C . GLY A 1 87 ? 2.015 4.884 -9.289 1.00 91.62 87 GLY A C 1
ATOM 675 O O . GLY A 1 87 ? 2.928 4.195 -9.746 1.00 91.62 87 GLY A O 1
ATOM 676 N N . ASN A 1 88 ? 1.419 5.845 -9.972 1.00 88.50 88 ASN A N 1
ATOM 677 C CA . ASN A 1 88 ? 1.830 6.283 -11.297 1.00 88.50 88 ASN A CA 1
ATOM 678 C C . ASN A 1 88 ? 2.067 7.813 -11.273 1.00 88.50 88 ASN A C 1
ATOM 680 O O . ASN A 1 88 ? 2.316 8.389 -10.209 1.00 88.50 88 ASN A O 1
ATOM 684 N N . ASN A 1 89 ? 2.037 8.488 -12.425 1.00 82.81 89 ASN A N 1
ATOM 685 C CA . ASN A 1 89 ? 2.230 9.944 -12.495 1.00 82.81 89 ASN A CA 1
ATOM 686 C C . ASN A 1 89 ? 1.069 10.758 -11.892 1.00 82.81 89 ASN A C 1
ATOM 688 O O . ASN A 1 89 ? 1.280 11.904 -11.497 1.00 82.81 89 ASN A O 1
ATOM 692 N N . THR A 1 90 ? -0.135 10.193 -11.838 1.00 83.69 90 THR A N 1
ATOM 693 C CA . THR A 1 90 ? -1.368 10.861 -11.398 1.00 83.69 90 THR A CA 1
ATOM 694 C C . THR A 1 90 ? -1.857 10.353 -10.051 1.00 83.69 90 THR A C 1
ATOM 696 O O . THR A 1 90 ? -2.337 11.143 -9.250 1.00 83.69 90 THR A O 1
ATOM 699 N N . ASP A 1 91 ? -1.663 9.072 -9.754 1.00 89.06 91 ASP A N 1
ATOM 700 C CA . ASP A 1 91 ? -2.326 8.376 -8.659 1.00 89.06 91 ASP A CA 1
ATOM 701 C C . ASP A 1 91 ? -1.335 7.741 -7.681 1.00 89.06 91 ASP A C 1
ATOM 703 O O . ASP A 1 91 ? -0.243 7.286 -8.038 1.00 89.06 91 ASP A O 1
ATOM 707 N N . THR A 1 92 ? -1.755 7.669 -6.422 1.00 91.62 92 THR A N 1
ATOM 708 C CA . THR A 1 92 ? -1.163 6.822 -5.389 1.00 91.62 92 THR A CA 1
ATOM 709 C C . THR A 1 92 ? -1.979 5.545 -5.272 1.00 91.62 92 THR A C 1
ATOM 711 O O . THR A 1 92 ? -3.207 5.595 -5.202 1.00 91.62 92 THR A O 1
ATOM 714 N N . PHE A 1 93 ? -1.297 4.404 -5.199 1.00 94.31 93 PHE A N 1
ATOM 715 C CA . PHE A 1 93 ? -1.934 3.117 -4.950 1.00 94.31 93 PHE A CA 1
ATOM 716 C C . PHE A 1 93 ? -1.791 2.741 -3.485 1.00 94.31 93 PHE A C 1
ATOM 718 O O . PHE A 1 93 ? -0.696 2.835 -2.917 1.00 94.31 93 PHE A O 1
ATOM 725 N N . TYR A 1 94 ? -2.865 2.253 -2.879 1.00 94.94 94 TYR A N 1
ATOM 726 C CA . TYR A 1 94 ? -2.829 1.767 -1.507 1.00 94.94 94 TYR A CA 1
ATOM 727 C C . TYR A 1 94 ? -3.810 0.618 -1.269 1.00 94.94 94 TYR A C 1
ATOM 729 O O . TYR A 1 94 ? -4.738 0.375 -2.038 1.00 94.94 94 TYR A O 1
ATOM 737 N N . TYR A 1 95 ? -3.584 -0.096 -0.175 1.00 97.25 95 TYR A N 1
ATOM 738 C CA . TYR A 1 95 ? -4.550 -1.008 0.419 1.00 97.25 95 TYR A CA 1
ATOM 739 C C . TYR A 1 95 ? -5.173 -0.337 1.644 1.00 97.25 95 TYR A C 1
ATOM 741 O O . TYR A 1 95 ? -4.438 0.189 2.487 1.00 97.25 95 TYR A O 1
ATOM 749 N N . ASP A 1 96 ? -6.503 -0.362 1.745 1.00 95.81 96 ASP A N 1
ATOM 750 C CA . ASP A 1 96 ? -7.246 0.089 2.925 1.00 95.81 96 ASP A CA 1
ATOM 751 C C . ASP A 1 96 ? -7.639 -1.126 3.790 1.00 95.81 96 ASP A C 1
ATOM 753 O O . ASP A 1 96 ? -8.581 -1.850 3.454 1.00 95.81 96 ASP A O 1
ATOM 757 N N . PRO A 1 97 ? -6.974 -1.361 4.938 1.00 95.50 97 PRO A N 1
ATOM 758 C CA . PRO A 1 97 ? -7.299 -2.452 5.855 1.00 95.50 97 PRO A CA 1
ATOM 759 C C . PRO A 1 97 ? -8.705 -2.384 6.454 1.00 95.50 97 PRO A C 1
ATOM 761 O O . PRO A 1 97 ? -9.211 -3.400 6.928 1.00 95.50 97 PRO A O 1
ATOM 764 N N . ARG A 1 98 ? -9.332 -1.203 6.484 1.00 93.75 98 ARG A N 1
ATOM 765 C CA . ARG A 1 98 ? -10.660 -0.997 7.082 1.00 93.75 98 ARG A CA 1
ATOM 766 C C . ARG A 1 98 ? -11.757 -1.541 6.175 1.00 93.75 98 ARG A C 1
ATOM 768 O O . ARG A 1 98 ? -12.778 -2.014 6.668 1.00 93.75 98 ARG A O 1
ATOM 775 N N . THR A 1 99 ? -11.550 -1.455 4.864 1.00 94.56 99 THR A N 1
ATOM 776 C CA . THR A 1 99 ? -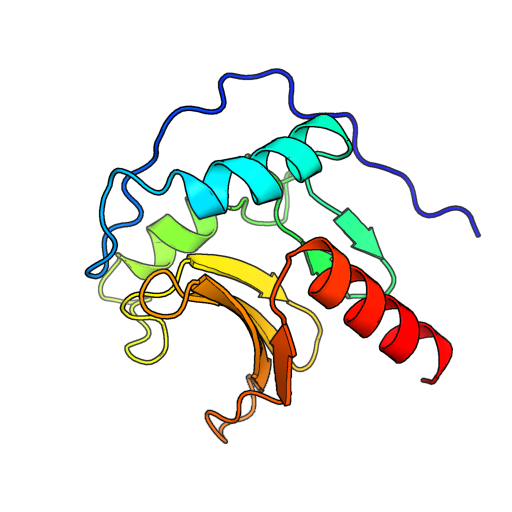12.510 -1.888 3.839 1.00 94.56 99 THR A CA 1
ATOM 777 C C . THR A 1 99 ? -12.069 -3.159 3.112 1.00 94.56 99 THR A C 1
ATOM 779 O O . THR A 1 99 ? -12.900 -3.816 2.489 1.00 94.56 99 THR A O 1
ATOM 782 N N . GLY A 1 100 ? -10.786 -3.525 3.195 1.00 96.00 100 GLY A N 1
ATOM 783 C CA . GLY A 1 100 ? -10.185 -4.633 2.452 1.00 96.00 100 GLY A CA 1
ATOM 784 C C . GLY A 1 100 ? -9.967 -4.331 0.966 1.00 96.00 100 GLY A C 1
ATOM 785 O O . GLY A 1 100 ? -9.774 -5.263 0.184 1.00 96.00 100 GLY A O 1
ATOM 786 N N . LYS A 1 101 ? -10.035 -3.056 0.565 1.00 96.88 101 LYS A N 1
ATOM 787 C CA . LYS A 1 101 ? -9.988 -2.623 -0.836 1.00 96.88 101 LYS A CA 1
ATOM 788 C C . LYS A 1 101 ? -8.584 -2.240 -1.287 1.00 96.88 101 LYS A C 1
ATOM 790 O O . LYS A 1 101 ? -7.766 -1.763 -0.501 1.00 96.88 101 LYS A O 1
ATOM 795 N N . TRP A 1 102 ? -8.343 -2.440 -2.578 1.00 97.69 102 TRP A N 1
ATOM 796 C CA . TRP A 1 102 ? -7.141 -2.019 -3.294 1.00 97.69 102 TRP A CA 1
ATOM 797 C C . TRP A 1 102 ? -7.504 -0.832 -4.170 1.00 97.69 102 TRP A C 1
ATOM 799 O O . TRP A 1 102 ? -8.351 -0.969 -5.050 1.00 97.69 102 TRP A O 1
ATOM 809 N N . GLU A 1 103 ? -6.905 0.324 -3.921 1.00 94.69 103 GLU A N 1
ATOM 810 C CA . GLU A 1 103 ? -7.402 1.577 -4.478 1.00 94.69 103 GLU A CA 1
ATOM 811 C C . GLU A 1 103 ? -6.315 2.377 -5.194 1.00 94.69 103 GLU A C 1
ATOM 813 O O . GLU A 1 103 ? -5.134 2.308 -4.841 1.00 94.69 103 GLU A O 1
ATOM 818 N N . ALA A 1 104 ? -6.746 3.156 -6.187 1.00 92.00 104 ALA A N 1
ATOM 819 C CA . ALA A 1 104 ? -5.963 4.214 -6.814 1.00 92.00 104 ALA A CA 1
ATOM 820 C C . ALA A 1 104 ? -6.650 5.562 -6.568 1.00 92.00 104 ALA A C 1
ATOM 822 O O . ALA A 1 104 ? -7.831 5.737 -6.889 1.00 92.00 104 ALA A O 1
ATOM 823 N N . CYS A 1 105 ? -5.910 6.503 -5.987 1.00 88.38 105 CYS A N 1
ATOM 824 C CA . CYS A 1 105 ? -6.408 7.826 -5.623 1.00 88.38 105 CYS A CA 1
ATOM 825 C C . CYS A 1 105 ? -5.527 8.921 -6.217 1.00 88.38 105 CYS A C 1
ATOM 827 O O . CYS A 1 105 ? -4.298 8.843 -6.146 1.00 88.38 105 CYS A O 1
ATOM 829 N N . ASP A 1 106 ? -6.170 9.950 -6.757 1.00 83.31 106 ASP A N 1
ATOM 830 C CA . ASP A 1 106 ? -5.515 11.078 -7.416 1.00 83.31 106 ASP A CA 1
ATOM 831 C C . ASP A 1 106 ? -4.643 11.884 -6.449 1.00 83.31 106 ASP A C 1
ATOM 833 O O . ASP A 1 106 ? -5.100 12.349 -5.402 1.00 83.31 106 ASP A O 1
ATOM 837 N N . ARG A 1 107 ? -3.386 12.114 -6.837 1.00 73.75 107 ARG A N 1
ATOM 838 C CA . ARG A 1 107 ? -2.429 12.953 -6.103 1.00 73.75 107 ARG A CA 1
ATOM 839 C C . ARG A 1 107 ? -2.712 14.446 -6.254 1.00 73.75 107 ARG A C 1
ATOM 841 O O . ARG A 1 107 ? -2.208 15.237 -5.460 1.00 73.75 107 ARG A O 1
ATOM 848 N N . ILE A 1 108 ? -3.487 14.864 -7.256 1.00 60.44 108 ILE A N 1
ATOM 849 C CA . ILE A 1 108 ? -3.664 16.272 -7.647 1.00 60.44 108 ILE A CA 1
ATOM 850 C C . ILE A 1 108 ? -4.942 16.879 -7.026 1.00 60.44 108 ILE A C 1
ATOM 852 O O . ILE A 1 108 ? -5.624 17.723 -7.606 1.00 60.44 108 ILE A O 1
ATOM 856 N N . GLY A 1 109 ? -5.223 16.519 -5.768 1.00 49.53 109 GLY A N 1
ATOM 857 C CA . GLY A 1 109 ? -5.989 17.375 -4.856 1.00 49.53 109 GLY A CA 1
ATOM 858 C C . GLY A 1 109 ? -7.510 17.235 -4.889 1.00 49.53 109 GLY A C 1
ATOM 859 O O . GLY A 1 109 ? -8.206 18.211 -4.601 1.00 49.53 109 GLY A O 1
ATOM 860 N N . THR A 1 110 ? -8.045 16.054 -5.219 1.00 54.41 110 THR A N 1
ATOM 861 C CA . THR A 1 110 ? -9.494 15.801 -5.091 1.00 54.41 110 THR A CA 1
ATOM 862 C C . THR A 1 110 ? -9.884 14.762 -4.038 1.00 54.41 110 THR A C 1
ATOM 864 O O . THR A 1 110 ? -11.084 14.597 -3.819 1.00 54.41 110 THR A O 1
ATOM 867 N N . ASP A 1 111 ? -8.927 14.083 -3.387 1.00 60.22 111 ASP A N 1
ATOM 868 C CA . ASP A 1 111 ? -9.157 12.922 -2.497 1.00 60.22 111 ASP A CA 1
ATOM 869 C C . ASP A 1 111 ? -10.109 11.874 -3.113 1.00 60.22 111 ASP A C 1
ATOM 871 O O . ASP A 1 111 ? -10.794 11.122 -2.414 1.00 60.22 111 ASP A O 1
ATOM 875 N N . ARG A 1 112 ? -10.223 11.853 -4.449 1.00 63.62 112 ARG A N 1
ATOM 876 C CA . ARG A 1 112 ? -11.136 10.960 -5.152 1.00 63.62 112 ARG A CA 1
ATOM 877 C C . ARG A 1 112 ? -10.445 9.640 -5.410 1.00 63.62 112 ARG A C 1
ATOM 879 O O . ARG A 1 112 ? -9.491 9.559 -6.179 1.00 63.62 112 ARG A O 1
ATOM 886 N N . VAL A 1 113 ? -11.029 8.603 -4.827 1.00 69.69 113 VAL A N 1
ATOM 887 C CA . VAL A 1 113 ? -10.800 7.222 -5.233 1.00 69.69 113 VAL A CA 1
ATOM 888 C C . VAL A 1 113 ? -11.368 7.046 -6.638 1.00 69.69 113 VAL A C 1
ATOM 890 O O . VAL A 1 113 ? -12.584 7.128 -6.833 1.00 69.69 113 VAL A O 1
ATOM 893 N N . TRP A 1 114 ? -10.487 6.853 -7.615 1.00 74.00 114 TRP A N 1
ATOM 894 C CA . TRP A 1 114 ? -10.875 6.573 -8.998 1.00 74.00 114 TRP A CA 1
ATOM 895 C C . TRP A 1 114 ? -11.200 5.100 -9.181 1.00 74.00 114 TRP A C 1
ATOM 897 O O . TRP A 1 114 ? -12.198 4.762 -9.811 1.00 74.00 114 TRP A O 1
ATOM 907 N N . GLU A 1 115 ? -10.391 4.243 -8.565 1.00 86.00 115 GLU A N 1
ATOM 908 C CA . GLU A 1 115 ? -10.523 2.795 -8.644 1.00 86.00 115 GLU A CA 1
ATOM 909 C C . GLU A 1 115 ? -10.564 2.212 -7.235 1.00 86.00 115 GLU A C 1
ATOM 911 O O . GLU A 1 115 ? -9.735 2.562 -6.395 1.00 86.00 115 GLU A O 1
ATOM 916 N N . SER A 1 116 ? -11.522 1.319 -6.984 1.00 93.31 116 SER A N 1
ATOM 917 C CA . SER A 1 116 ? -11.658 0.583 -5.723 1.00 93.31 116 SER A CA 1
ATOM 918 C C . SER A 1 116 ? -11.955 -0.882 -6.030 1.00 93.31 116 SER A C 1
ATOM 920 O O . SER A 1 116 ? -13.083 -1.260 -6.357 1.00 93.31 116 SER A O 1
ATOM 922 N N . CYS A 1 117 ? -10.911 -1.702 -5.965 1.00 96.50 117 CYS A N 1
ATOM 923 C CA . CYS A 1 117 ? -10.900 -3.092 -6.402 1.00 96.50 117 CYS A CA 1
ATOM 924 C C . CYS A 1 117 ? -10.992 -4.061 -5.215 1.00 96.50 117 CYS A C 1
ATOM 926 O O . CYS A 1 117 ? -10.517 -3.777 -4.110 1.00 96.50 117 CYS A O 1
ATOM 928 N N . ASP A 1 118 ? -11.569 -5.241 -5.447 1.00 97.06 118 ASP A N 1
ATOM 929 C CA . ASP A 1 118 ? -11.674 -6.314 -4.445 1.00 97.06 118 ASP A CA 1
ATOM 930 C C . ASP A 1 118 ? -10.373 -7.124 -4.303 1.00 97.06 118 ASP A C 1
ATOM 932 O O . ASP A 1 118 ? -10.187 -7.873 -3.340 1.00 97.06 118 ASP A O 1
ATOM 936 N N . SER A 1 119 ? -9.447 -6.985 -5.255 1.00 97.56 119 SER A N 1
ATOM 937 C CA . SER A 1 119 ? -8.165 -7.690 -5.236 1.00 97.56 119 SER A CA 1
ATOM 938 C C . SER A 1 119 ? -7.018 -6.873 -5.825 1.00 97.56 119 SER A C 1
ATOM 940 O O . SER A 1 119 ? -7.220 -6.011 -6.681 1.00 97.56 119 SER A O 1
ATOM 942 N N . LEU A 1 120 ? -5.791 -7.206 -5.415 1.00 96.94 120 LEU A N 1
ATOM 943 C CA . LEU A 1 120 ? -4.572 -6.625 -5.980 1.00 96.94 120 LEU A CA 1
ATOM 944 C C . LEU A 1 120 ? -4.451 -6.927 -7.480 1.00 96.94 120 LEU A C 1
ATOM 946 O O . LEU A 1 120 ? -4.004 -6.079 -8.243 1.00 96.94 120 LEU A O 1
ATOM 950 N N . ALA A 1 121 ? -4.852 -8.129 -7.904 1.00 94.94 121 ALA A N 1
ATOM 951 C CA . ALA A 1 121 ? -4.811 -8.521 -9.310 1.00 94.94 121 ALA A CA 1
ATOM 952 C C . ALA A 1 121 ? -5.723 -7.633 -10.166 1.00 94.94 121 ALA A C 1
ATOM 954 O O . ALA A 1 121 ? -5.296 -7.153 -11.210 1.00 94.94 121 ALA A O 1
ATOM 955 N N . GLU A 1 122 ? -6.939 -7.362 -9.689 1.00 96.12 122 GLU A N 1
ATOM 956 C CA . GLU A 1 122 ? -7.877 -6.463 -10.361 1.00 96.12 122 GLU A CA 1
ATOM 957 C C . GLU A 1 122 ? -7.320 -5.037 -10.454 1.00 96.12 122 GLU A C 1
ATOM 959 O O . GLU A 1 122 ? -7.357 -4.450 -11.532 1.00 96.12 122 GLU A O 1
ATOM 964 N N . LEU A 1 123 ? -6.712 -4.513 -9.380 1.00 95.12 123 LEU A N 1
ATOM 965 C CA . LEU A 1 123 ? -6.054 -3.204 -9.426 1.00 95.12 123 LEU A CA 1
ATOM 966 C C . LEU A 1 123 ? -4.936 -3.174 -10.484 1.00 95.12 123 LEU A C 1
ATOM 968 O O . LEU A 1 123 ? -4.901 -2.262 -11.308 1.00 95.12 123 LEU A O 1
ATOM 972 N N . ILE A 1 124 ? -4.049 -4.175 -10.502 1.00 91.88 124 ILE A N 1
ATOM 973 C CA . ILE A 1 124 ? -2.961 -4.276 -11.492 1.00 91.88 124 ILE A CA 1
ATOM 974 C C . ILE A 1 124 ? -3.527 -4.336 -12.917 1.00 91.88 124 ILE A C 1
ATOM 976 O O . ILE A 1 124 ? -3.061 -3.606 -13.791 1.00 91.88 124 ILE A O 1
ATOM 980 N N . GLU A 1 125 ? -4.536 -5.172 -13.166 1.00 91.00 125 GLU A N 1
ATOM 981 C CA . GLU A 1 125 ? -5.177 -5.288 -14.480 1.00 91.00 125 GLU A CA 1
ATOM 982 C C . GLU A 1 125 ? -5.813 -3.971 -14.933 1.00 91.00 125 GLU A C 1
ATOM 984 O O . GLU A 1 125 ? -5.693 -3.602 -16.103 1.00 91.00 125 GLU A O 1
ATOM 989 N N . THR A 1 126 ? -6.474 -3.253 -14.025 1.00 91.19 126 THR A N 1
ATOM 990 C CA . THR A 1 126 ? -7.056 -1.936 -14.304 1.00 91.19 126 THR A CA 1
ATOM 991 C C . THR A 1 126 ? -5.977 -0.932 -14.696 1.00 91.19 126 THR A C 1
ATOM 993 O O . THR A 1 126 ? -6.111 -0.267 -15.724 1.00 91.19 126 THR A O 1
ATOM 996 N N . GLN A 1 127 ? -4.865 -0.882 -13.957 1.00 88.81 127 GLN A N 1
ATOM 997 C CA . GLN A 1 127 ? -3.755 0.019 -14.274 1.00 88.81 127 GLN A CA 1
ATOM 998 C C . GLN A 1 127 ? -3.080 -0.335 -15.609 1.00 88.81 127 GLN A C 1
ATOM 1000 O O . GLN A 1 127 ? -2.772 0.559 -16.391 1.00 88.81 127 GLN A O 1
ATOM 1005 N N . ILE A 1 128 ? -2.918 -1.622 -15.932 1.00 85.06 128 ILE A N 1
ATOM 1006 C CA . ILE A 1 128 ? -2.391 -2.051 -17.240 1.00 85.06 128 ILE A CA 1
ATOM 1007 C C . ILE A 1 128 ? -3.322 -1.611 -18.378 1.00 85.06 128 ILE A C 1
ATOM 1009 O O . ILE A 1 128 ? -2.857 -1.055 -19.369 1.00 85.06 128 ILE A O 1
ATOM 1013 N N . LYS A 1 129 ? -4.641 -1.792 -18.234 1.00 86.38 129 LYS A N 1
ATOM 1014 C CA . LYS A 1 129 ? -5.616 -1.347 -19.248 1.00 86.38 129 LYS A CA 1
ATOM 1015 C C . LYS A 1 129 ? -5.596 0.167 -19.446 1.00 86.38 129 LYS A C 1
ATOM 1017 O O . LYS A 1 129 ? -5.825 0.633 -20.559 1.00 86.38 129 LYS A O 1
ATOM 1022 N N . MET A 1 130 ? -5.351 0.942 -18.392 1.00 82.38 130 MET A N 1
ATOM 1023 C CA . MET A 1 130 ? -5.203 2.394 -18.511 1.00 82.38 130 MET A CA 1
ATOM 1024 C C . MET A 1 130 ? -3.971 2.770 -19.341 1.00 82.38 130 MET A C 1
ATOM 1026 O O . MET A 1 130 ? -4.059 3.685 -20.154 1.00 82.38 130 MET A O 1
ATOM 1030 N N . LEU A 1 131 ? -2.867 2.027 -19.208 1.00 76.56 131 LEU A N 1
ATOM 1031 C CA . LEU A 1 131 ? -1.661 2.222 -20.021 1.00 76.56 131 LEU A CA 1
ATOM 1032 C C . LEU A 1 131 ? -1.881 1.865 -21.499 1.00 76.56 131 LEU A C 1
ATOM 1034 O O . LEU A 1 131 ? -1.345 2.534 -22.372 1.00 76.56 131 LEU A O 1
ATOM 1038 N N . GLU A 1 132 ? -2.684 0.840 -21.797 1.00 75.12 132 GLU A N 1
ATOM 1039 C CA . GLU A 1 132 ? -2.990 0.439 -23.182 1.00 75.12 132 GLU A CA 1
ATOM 1040 C C . GLU A 1 132 ? -3.883 1.442 -23.934 1.00 75.12 132 GLU A C 1
ATOM 1042 O O . GLU A 1 132 ? -3.899 1.448 -25.166 1.00 75.12 132 GLU A O 1
ATOM 1047 N N . ASN A 1 133 ? -4.647 2.262 -23.206 1.00 65.62 133 ASN A N 1
ATOM 1048 C CA . ASN A 1 133 ? -5.619 3.203 -23.768 1.00 65.62 133 ASN A CA 1
ATOM 1049 C C . ASN A 1 133 ? -5.145 4.672 -23.765 1.00 65.62 133 ASN A C 1
ATOM 1051 O O . ASN A 1 133 ? -5.916 5.540 -24.186 1.00 65.62 133 ASN A O 1
ATOM 1055 N N . GLY A 1 134 ? -3.928 4.949 -23.281 1.00 56.97 134 GLY A N 1
ATOM 1056 C CA . GLY A 1 134 ? -3.286 6.273 -23.294 1.00 56.97 134 GLY A CA 1
ATOM 1057 C C . GLY A 1 134 ? -2.407 6.492 -24.519 1.00 56.97 134 GLY A C 1
ATOM 1058 O O . GLY A 1 134 ? -2.460 7.613 -25.073 1.00 56.97 134 GLY A O 1
#

Nearest PDB structures (foldseek):
  3imo-assembly2_D  TM=4.546E-01  e=1.186E+00  Vibrio cholerae O139
  7bvj-assembly3_C  TM=4.298E-01  e=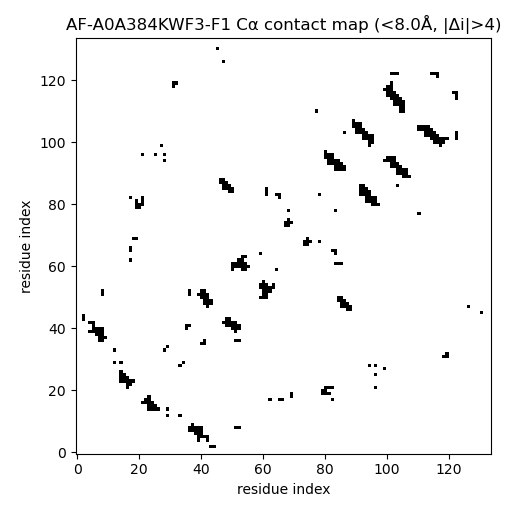5.379E+00  Acidithiobacillus ferrooxidans ATCC 23270
  4i3e-assembly1_A  TM=3.252E-01  e=3.250E+00  Staphylococcus aureus subsp. aureus MSSA476
  3t0j-assembly1_B  TM=3.363E-01  e=6.921E+00  Staph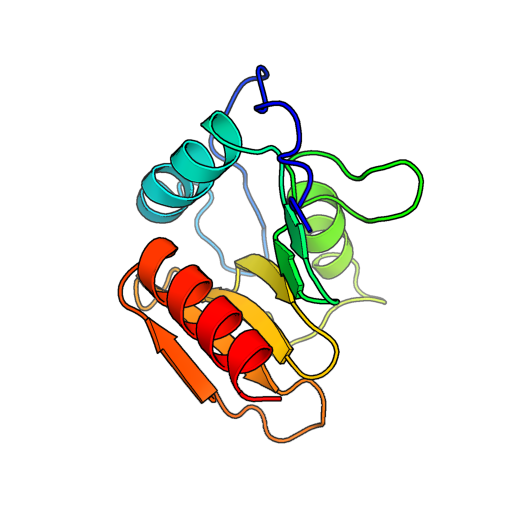ylococcus aureus subsp. aureus MSSA476
  5zhh-assembly1_B  TM=3.167E-01  e=9.483E+00  Nostoc sp. PCC 7120 = FACHB-418

Solvent-accessible surface area (backbone atoms only — not comparable to full-atom values): 7646 Å² total; per-residue (Å²): 131,85,73,72,76,34,69,45,52,82,72,87,90,69,78,60,71,66,48,60,86,39,65,43,76,48,64,72,58,47,58,53,53,48,51,46,25,57,64,21,35,21,45,68,54,96,66,38,37,38,44,13,76,62,42,63,102,87,45,71,7,32,56,56,49,39,50,47,46,71,37,80,95,54,52,51,77,89,52,55,41,47,48,56,41,40,29,43,95,56,29,40,26,30,39,35,77,89,78,61,31,24,33,35,28,44,69,87,77,69,82,44,71,77,41,81,24,86,35,65,66,54,40,51,53,52,55,52,54,52,62,77,74,108

Organism: Yersinia pestis (NCBI:txid632)

Sequence (134 aa):
MGYNINPPYTGKLETYDFGRDISPEQPDFWKQYGSFLRISNGSFADGCVFYGMSGGEDDAGLIEFNNALNIPDFKDETMTGLIVIGGNNTDTFYYDPRTGKWEACDRIGTDRVWESCDSLAELIETQIKMLENG

pLDDT: mean 85.75, std 12.43, range [40.81, 97.69]